Protein AF-A0A1A8KDV1-F1 (afdb_monomer)

Foldseek 3Di:
DADQDDDDFQWKKKWKDFPVNPDDIDIDIDGSPDPDDDDPPDDAQTKMKIKIWTADPVGIDDMDIDIDTHHHDDAWADWDWPDDDPPDIDIDTHGGPHDDD

Organism: Nothobranchius kuhntae (NCBI:txid321403)

Solvent-accessible surface area (backbone atoms only — not comparable to full-atom values): 6243 Å² total; per-residue (Å²): 118,63,81,82,73,88,72,82,48,59,27,32,42,39,35,38,29,44,74,82,60,87,48,76,75,46,73,49,79,44,58,37,91,55,48,66,81,88,86,74,94,69,67,56,62,35,51,29,41,38,36,37,32,37,30,40,96,90,45,77,52,72,71,50,74,52,74,51,68,41,52,44,82,55,69,63,38,78,75,44,79,43,81,73,54,101,88,48,68,45,77,51,62,41,77,39,90,23,88,88,129

pLDDT: mean 91.61, std 6.8, range [59.88, 98.0]

Secondary structure (DSSP, 8-state):
--PPPSS---EEEEEEEETT-SS--EEEEEETT-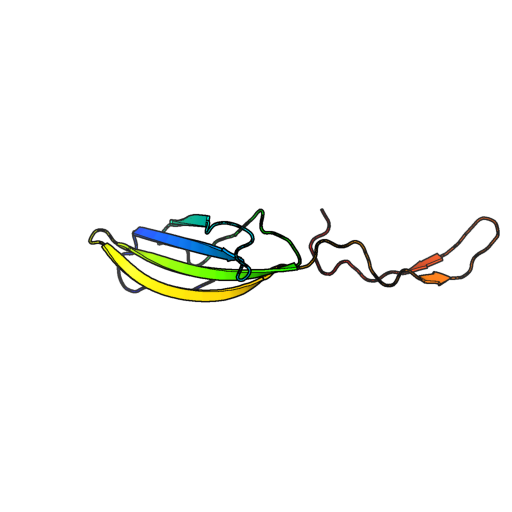S-----SPPTT-EEEEEEEEE-SSSEEEEEEEEEEPPP----EEEEEES--SS--EEEEEPPSSPP-

Radius of gyration: 20.89 Å; Cα contacts (8 Å, |Δi|>4): 187; chains: 1; bounding box: 51×27×60 Å

Mean predicted aligned error: 6.92 Å

InterPro domains:
  IPR003961 Fibronectin type III [PF00041] (1-63)
  IPR003961 Fibronectin type III [PS50853] (1-74)
  IPR003961 Fibronectin type III [cd00063] (1-62)
  IPR013783 Immunoglobulin-like fold [G3DSA:2.60.40.10] (1-75)
  IPR036116 Fibronectin type III superfamily [SSF49265] (1-70)
  IPR036116 Fibronectin type III superfamily [SSF49265] (74-101)
  IPR050991 Extracellular Matrix Regulatory Proteins [PTHR46708] (2-101)

Sequence (101 aa):
RWEAATGPVQQYRVVYAPLTGVRPSESVLVPGSTTTALLSQLLPDTDYNVGVVALYSDGEGPTASDAGKTLPRGGPRNMRVYDPTTTTLSVSWEHAEGPVT

Nearest PDB structures (foldseek):
  2ekj-assembly1_A  TM=8.942E-01  e=1.992E-04  Homo sapiens
  6xax-assembly2_A  TM=7.196E-01  e=1.150E-03  Homo sapiens
  3rzw-assembly2_B  TM=9.011E-01  e=7.377E-03  Homo sapiens
  1q38-assembly1_A  TM=6.619E-01  e=1.348E-03  Homo sapiens
  2ha1-assembly1_A  TM=9.171E-01  e=7.635E-02  Homo sapiens

Structure (mmCIF, N/CA/C/O backbone):
data_AF-A0A1A8KDV1-F1
#
_entry.id   AF-A0A1A8KDV1-F1
#
loop_
_atom_site.group_PDB
_atom_site.id
_atom_site.type_symbol
_atom_site.label_atom_id
_atom_site.label_alt_id
_atom_site.label_comp_id
_atom_site.label_asym_id
_atom_site.label_entity_id
_atom_site.label_seq_id
_atom_site.pdbx_PDB_ins_code
_atom_site.Cartn_x
_atom_site.Cartn_y
_atom_site.Cartn_z
_atom_site.occupancy
_atom_site.B_iso_or_equiv
_atom_site.auth_seq_id
_atom_site.auth_comp_id
_atom_site.auth_asym_id
_atom_site.auth_atom_id
_atom_site.pdbx_PDB_model_num
ATOM 1 N N . ARG A 1 1 ? -5.103 3.555 -0.022 1.00 92.81 1 ARG A N 1
ATOM 2 C CA . ARG A 1 1 ? -6.039 4.519 0.613 1.00 92.81 1 ARG A CA 1
ATOM 3 C C . ARG A 1 1 ? -7.313 3.758 0.928 1.00 92.81 1 ARG A C 1
ATOM 5 O O . ARG A 1 1 ? -7.652 2.900 0.130 1.00 92.81 1 ARG A O 1
ATOM 12 N N . TRP A 1 2 ? -7.981 4.052 2.037 1.00 94.69 2 TRP A N 1
ATOM 13 C CA . TRP A 1 2 ? -9.253 3.429 2.423 1.00 94.69 2 TRP A CA 1
ATOM 14 C C . TRP A 1 2 ? -10.301 4.491 2.788 1.00 94.69 2 TRP A C 1
ATOM 16 O O . TRP A 1 2 ? -10.006 5.688 2.783 1.00 94.69 2 TRP A O 1
ATOM 26 N N . GLU A 1 3 ? -11.527 4.058 3.068 1.00 94.94 3 GLU A N 1
ATOM 27 C CA . GLU A 1 3 ? -12.593 4.908 3.607 1.00 94.94 3 GLU A CA 1
ATOM 28 C C . GLU A 1 3 ? -12.532 4.936 5.136 1.00 94.94 3 GLU A C 1
ATOM 30 O O . GLU A 1 3 ? -12.205 3.934 5.770 1.00 94.94 3 GLU A O 1
ATOM 35 N N . ALA A 1 4 ? -12.822 6.088 5.744 1.00 93.94 4 ALA A N 1
ATOM 36 C CA . ALA A 1 4 ? -12.785 6.213 7.198 1.00 93.94 4 ALA A CA 1
ATOM 37 C C . ALA A 1 4 ? -13.876 5.350 7.854 1.00 93.94 4 ALA A C 1
ATOM 39 O O . ALA A 1 4 ? -15.041 5.409 7.460 1.00 93.94 4 ALA A O 1
ATOM 40 N N . ALA A 1 5 ? -13.505 4.587 8.883 1.00 94.25 5 ALA A N 1
ATOM 41 C CA . ALA A 1 5 ? -14.454 3.837 9.691 1.00 94.25 5 ALA A CA 1
ATOM 42 C C . ALA A 1 5 ? -15.302 4.780 10.562 1.00 94.25 5 ALA A C 1
ATOM 44 O O . ALA A 1 5 ? -14.894 5.891 10.906 1.00 94.25 5 ALA A O 1
ATOM 45 N N . THR A 1 6 ? -16.507 4.340 10.919 1.00 93.06 6 THR A N 1
ATOM 46 C CA . THR A 1 6 ? -17.442 5.135 11.724 1.00 93.06 6 THR A CA 1
ATOM 47 C C . THR A 1 6 ? -16.983 5.232 13.181 1.00 93.06 6 THR A C 1
ATOM 49 O O . THR A 1 6 ? -16.481 4.263 13.744 1.00 93.06 6 THR A O 1
ATOM 52 N N . GLY A 1 7 ? -17.206 6.382 13.821 1.00 93.06 7 GLY A N 1
ATOM 53 C CA . GLY A 1 7 ? -16.918 6.582 15.245 1.00 93.06 7 GLY A CA 1
ATOM 54 C C . GLY A 1 7 ? -15.480 7.035 15.549 1.00 93.06 7 GLY A C 1
ATOM 55 O O . GLY A 1 7 ? -14.719 7.359 14.636 1.00 93.06 7 GLY A O 1
ATOM 56 N N . PRO A 1 8 ? -15.109 7.113 16.840 1.00 94.88 8 PRO A N 1
ATOM 57 C CA . PRO A 1 8 ? -13.831 7.668 17.280 1.00 94.88 8 PRO A CA 1
ATOM 58 C C . PRO A 1 8 ? -12.693 6.645 17.148 1.00 94.88 8 PRO A C 1
ATOM 60 O O . PRO A 1 8 ? -12.268 6.032 18.127 1.00 94.88 8 PRO A O 1
ATOM 63 N N . VAL A 1 9 ? -12.194 6.459 15.925 1.00 96.94 9 VAL A N 1
ATOM 64 C CA . VAL A 1 9 ? -11.028 5.604 15.661 1.00 96.94 9 VAL A CA 1
ATOM 65 C C . VAL A 1 9 ? -9.784 6.210 16.311 1.00 96.94 9 VAL A C 1
ATOM 67 O O . VAL A 1 9 ? -9.435 7.360 16.045 1.00 96.94 9 VAL A O 1
ATOM 70 N N . GLN A 1 10 ? -9.080 5.427 17.127 1.00 96.81 10 GLN A N 1
ATOM 71 C CA . GLN A 1 10 ? -7.817 5.842 17.742 1.00 96.81 10 GLN A CA 1
ATOM 72 C C . GLN A 1 10 ? -6.656 5.658 16.760 1.00 96.81 10 GLN A C 1
ATOM 74 O O . GLN A 1 10 ? -5.839 6.560 16.553 1.00 96.81 10 GLN A O 1
ATOM 79 N N . GLN A 1 11 ? -6.593 4.488 16.122 1.00 97.62 11 GLN A N 1
ATOM 80 C CA . GLN A 1 11 ? -5.540 4.107 15.182 1.00 97.62 11 GLN A CA 1
ATOM 81 C C . GLN A 1 11 ? -6.085 3.170 14.104 1.00 97.62 11 GLN A C 1
ATOM 83 O O . GLN A 1 11 ? -7.103 2.515 14.301 1.00 97.62 11 GLN A O 1
ATOM 88 N N . TYR A 1 12 ? -5.374 3.060 12.987 1.00 97.94 12 TYR A N 1
ATOM 89 C CA . TYR A 1 12 ? -5.549 1.950 12.055 1.00 97.94 12 TYR A CA 1
ATOM 90 C C . TYR A 1 12 ? -4.315 1.056 12.082 1.00 97.94 12 TYR A C 1
ATOM 92 O O . TYR A 1 12 ? -3.184 1.546 12.048 1.00 97.94 12 TYR A O 1
ATOM 100 N N . ARG A 1 13 ? -4.534 -0.259 12.092 1.00 98.00 13 ARG A N 1
ATOM 101 C CA . ARG A 1 13 ? -3.500 -1.259 11.823 1.00 98.00 13 ARG A CA 1
ATOM 102 C C . ARG A 1 13 ? -3.592 -1.671 10.364 1.00 98.00 13 ARG A C 1
ATOM 104 O O . ARG A 1 13 ? -4.594 -2.246 9.953 1.00 98.00 13 ARG A O 1
ATOM 111 N N . VAL A 1 14 ? -2.543 -1.406 9.596 1.00 97.81 14 VAL A N 1
ATOM 112 C CA . VAL A 1 14 ? -2.417 -1.871 8.213 1.00 97.81 14 VAL A CA 1
ATOM 113 C C . VAL A 1 14 ? -1.523 -3.101 8.208 1.00 97.81 14 VAL A C 1
ATOM 115 O O . VAL A 1 14 ? -0.364 -3.009 8.600 1.00 97.81 14 VAL A O 1
ATOM 118 N N . VAL A 1 15 ? -2.053 -4.245 7.795 1.00 96.88 15 VAL A N 1
ATOM 119 C CA . VAL A 1 15 ? -1.356 -5.534 7.716 1.00 96.88 15 VAL A CA 1
ATOM 120 C C . VAL A 1 15 ? -1.133 -5.873 6.249 1.00 96.88 15 VAL A C 1
ATOM 122 O O . VAL A 1 15 ? -2.023 -5.660 5.434 1.00 96.88 15 VAL A O 1
ATOM 125 N N . TYR A 1 16 ? 0.033 -6.392 5.887 1.00 96.50 16 TYR A N 1
ATOM 126 C CA . TYR A 1 16 ? 0.331 -6.750 4.504 1.00 96.50 16 TYR A CA 1
ATOM 127 C C . TYR A 1 16 ? 1.228 -7.982 4.419 1.00 96.50 16 TYR A C 1
ATOM 129 O O . TYR A 1 16 ? 2.105 -8.187 5.256 1.00 96.50 16 TYR A O 1
ATOM 137 N N . ALA A 1 17 ? 1.004 -8.816 3.404 1.00 96.75 17 ALA A N 1
ATOM 138 C CA . ALA A 1 17 ? 1.788 -10.026 3.165 1.00 96.75 17 ALA A CA 1
ATOM 139 C C . ALA A 1 17 ? 1.830 -10.366 1.666 1.00 96.75 17 ALA A C 1
ATOM 141 O O . ALA A 1 17 ? 0.828 -10.138 0.978 1.00 96.75 17 ALA A O 1
ATOM 142 N N . PRO A 1 18 ? 2.936 -10.931 1.142 1.00 97.00 18 PRO A N 1
ATOM 143 C CA . PRO A 1 18 ? 2.948 -11.469 -0.212 1.00 97.00 18 PRO A CA 1
ATOM 144 C C . PRO A 1 18 ? 1.942 -12.612 -0.353 1.00 97.00 18 PRO A C 1
ATOM 146 O O . PRO A 1 18 ? 1.880 -13.490 0.510 1.00 97.00 18 PRO A O 1
ATOM 149 N N . LEU A 1 19 ? 1.231 -12.670 -1.478 1.00 95.06 19 LEU A N 1
ATOM 150 C CA . LEU A 1 19 ? 0.304 -13.770 -1.775 1.00 95.06 19 LEU A CA 1
ATOM 151 C C . LEU A 1 19 ? 1.013 -15.123 -1.911 1.00 95.06 19 LEU A C 1
ATOM 153 O O . LEU A 1 19 ? 0.418 -16.169 -1.676 1.00 95.06 19 LEU A O 1
ATOM 157 N N . THR A 1 20 ? 2.294 -15.106 -2.274 1.00 91.94 20 THR A N 1
ATOM 158 C CA . THR A 1 20 ? 3.115 -16.306 -2.477 1.00 91.94 20 THR A CA 1
ATOM 159 C C . THR A 1 20 ? 3.699 -16.879 -1.182 1.00 91.94 20 THR A C 1
ATOM 161 O O . THR A 1 20 ? 4.311 -17.942 -1.220 1.00 91.94 20 THR A O 1
ATOM 164 N N . GLY A 1 21 ? 3.558 -16.191 -0.039 1.00 88.88 21 GLY A N 1
ATOM 165 C CA . GLY A 1 21 ? 4.099 -16.643 1.251 1.00 88.88 21 GLY A CA 1
ATOM 166 C C . GLY A 1 21 ? 5.625 -16.545 1.388 1.00 88.88 21 GLY A C 1
ATOM 167 O O . GLY A 1 21 ? 6.191 -17.045 2.356 1.00 88.88 21 GLY A O 1
ATOM 168 N N . VAL A 1 22 ? 6.310 -15.882 0.449 1.00 90.12 22 VAL A N 1
ATOM 169 C CA . VAL A 1 22 ? 7.780 -15.718 0.454 1.00 90.12 22 VAL A CA 1
ATOM 170 C C . VAL A 1 22 ? 8.307 -14.837 1.592 1.00 90.12 22 VAL A C 1
ATOM 172 O O . VAL A 1 22 ? 9.507 -14.832 1.866 1.00 90.12 22 VAL A O 1
ATOM 175 N N . ARG A 1 23 ? 7.429 -14.074 2.252 1.00 92.94 23 ARG A N 1
ATOM 176 C CA . ARG A 1 23 ? 7.724 -13.309 3.468 1.00 92.94 23 ARG A CA 1
ATOM 177 C C . ARG A 1 23 ? 6.587 -13.452 4.477 1.00 92.94 23 ARG A C 1
ATOM 179 O O . ARG A 1 23 ? 5.444 -13.653 4.061 1.00 92.94 23 ARG A O 1
ATOM 186 N N . PRO A 1 24 ? 6.889 -13.322 5.781 1.00 93.88 24 PRO A N 1
ATOM 187 C CA . PRO A 1 24 ? 5.858 -13.244 6.805 1.00 93.88 24 PRO A CA 1
ATOM 188 C C . PRO A 1 24 ? 4.977 -12.004 6.615 1.00 93.88 24 PRO A C 1
ATOM 190 O O . PRO A 1 24 ? 5.361 -11.044 5.947 1.00 93.88 24 PRO A O 1
ATOM 193 N N . SER A 1 25 ? 3.801 -12.024 7.238 1.00 94.56 25 SER A N 1
ATOM 194 C CA . SER A 1 25 ? 2.941 -10.848 7.334 1.00 94.56 25 SER A CA 1
ATOM 195 C C . SER A 1 25 ? 3.596 -9.763 8.183 1.00 94.56 25 SER A C 1
ATOM 197 O O . SER A 1 25 ? 4.066 -10.035 9.290 1.00 94.56 25 SER A O 1
ATOM 199 N N . GLU A 1 26 ? 3.548 -8.530 7.703 1.00 96.50 26 GLU A N 1
ATOM 200 C CA . GLU A 1 26 ? 4.045 -7.343 8.389 1.00 96.50 26 GLU A CA 1
ATOM 201 C C . GLU A 1 26 ? 2.881 -6.398 8.713 1.00 96.50 26 GLU A C 1
ATOM 203 O O . GLU A 1 26 ? 1.788 -6.521 8.154 1.00 96.50 26 GLU A O 1
ATOM 208 N N . SER A 1 27 ? 3.082 -5.453 9.637 1.00 96.56 27 SER A N 1
ATOM 209 C CA . SER A 1 27 ? 2.052 -4.458 9.949 1.00 96.56 27 SER A CA 1
ATOM 210 C C . SER A 1 27 ? 2.622 -3.105 10.351 1.00 96.56 27 SER A C 1
ATOM 212 O O . SER A 1 27 ? 3.699 -3.033 10.941 1.00 96.56 27 SER A O 1
ATOM 214 N N . VAL A 1 28 ? 1.873 -2.041 10.067 1.00 97.38 28 VAL A N 1
ATOM 215 C CA . VAL A 1 28 ? 2.154 -0.671 10.507 1.00 97.38 28 VAL A CA 1
ATOM 216 C C . VAL A 1 28 ? 0.934 -0.081 11.210 1.00 97.38 28 VAL A C 1
ATOM 218 O O . VAL A 1 28 ? -0.206 -0.359 10.836 1.00 97.38 28 VAL A O 1
ATOM 221 N N . LEU A 1 29 ? 1.174 0.741 12.231 1.00 97.56 29 LEU A N 1
ATOM 222 C CA . LEU A 1 29 ? 0.136 1.513 12.911 1.00 97.56 29 LEU A CA 1
ATOM 223 C C . LEU A 1 29 ? 0.175 2.954 12.416 1.00 97.56 29 LEU A C 1
ATOM 225 O O . LEU A 1 29 ? 1.241 3.567 12.360 1.00 97.56 29 LEU A O 1
ATOM 229 N N . VAL A 1 30 ? -0.991 3.497 12.082 1.00 97.69 30 VAL A N 1
ATOM 230 C CA . VAL A 1 30 ? -1.147 4.895 11.677 1.00 97.69 30 VAL A CA 1
ATOM 231 C C . VAL A 1 30 ? -2.227 5.585 12.516 1.00 97.69 30 VAL A C 1
ATOM 233 O O . VAL A 1 30 ? -3.128 4.910 13.023 1.00 97.69 30 VAL A O 1
ATOM 236 N N . PRO A 1 31 ? -2.164 6.918 12.691 1.00 97.69 31 PRO A N 1
ATOM 237 C CA . PRO A 1 31 ? -3.183 7.656 13.437 1.00 97.69 31 PRO A CA 1
ATOM 238 C C . PRO A 1 31 ? -4.598 7.458 12.873 1.00 97.69 31 PRO A C 1
ATOM 240 O O . PRO A 1 31 ? -4.778 7.396 11.659 1.00 97.69 31 PRO A O 1
ATOM 243 N N . GLY A 1 32 ? -5.623 7.444 13.731 1.00 96.00 32 GLY A N 1
ATOM 244 C CA . GLY A 1 32 ? -7.028 7.336 13.304 1.00 96.00 32 GLY A CA 1
ATOM 245 C C . GLY A 1 32 ? -7.519 8.499 12.429 1.00 96.00 32 GLY A C 1
ATOM 246 O O . GLY A 1 32 ? -8.546 8.386 11.765 1.00 96.00 32 GLY A O 1
ATOM 247 N N . SER A 1 33 ? -6.766 9.603 12.380 1.00 96.00 33 SER A N 1
ATOM 248 C CA . SER A 1 33 ? -7.032 10.760 11.519 1.00 96.00 33 SER A CA 1
ATOM 249 C C . SER A 1 33 ? -6.563 10.591 10.068 1.00 96.00 33 SER A C 1
ATOM 251 O O . SER A 1 33 ? -6.901 11.434 9.236 1.00 96.00 33 SER A O 1
ATOM 253 N N . THR A 1 34 ? -5.802 9.538 9.736 1.00 95.88 34 THR A N 1
ATOM 254 C CA . THR A 1 34 ? -5.391 9.254 8.352 1.00 95.88 34 THR A CA 1
ATOM 255 C C . THR A 1 34 ? -6.180 8.102 7.740 1.00 95.88 34 THR A C 1
ATOM 257 O O . THR A 1 34 ? -6.615 7.174 8.416 1.00 95.88 34 THR A O 1
ATOM 260 N N . THR A 1 35 ? -6.325 8.151 6.418 1.00 96.00 35 THR A N 1
ATOM 261 C CA . THR A 1 35 ? -6.896 7.078 5.588 1.00 96.00 35 THR A CA 1
ATOM 262 C C . THR A 1 35 ? -5.900 6.562 4.544 1.00 96.00 35 THR A C 1
ATOM 264 O O . THR A 1 35 ? -6.255 5.952 3.525 1.00 96.00 35 THR A O 1
ATOM 267 N N . THR A 1 36 ? -4.617 6.845 4.770 1.00 95.50 36 THR A N 1
ATOM 268 C CA . THR A 1 36 ? -3.503 6.410 3.932 1.00 95.50 36 THR A CA 1
ATOM 269 C C . THR A 1 36 ? -2.338 5.918 4.784 1.00 95.50 36 THR A C 1
ATOM 271 O O . THR A 1 36 ? -2.102 6.390 5.896 1.00 95.50 36 THR A O 1
ATOM 274 N N . ALA A 1 37 ? -1.594 4.963 4.232 1.00 95.25 37 ALA A N 1
ATOM 275 C CA . ALA A 1 37 ? -0.326 4.485 4.756 1.00 95.25 37 ALA A CA 1
ATOM 276 C C . ALA A 1 37 ? 0.620 4.247 3.579 1.00 95.25 37 ALA A C 1
ATOM 278 O O . ALA A 1 37 ? 0.186 3.790 2.518 1.00 95.25 37 ALA A O 1
ATOM 279 N N . LEU A 1 38 ? 1.900 4.560 3.774 1.00 93.69 38 LEU A N 1
ATOM 280 C CA . LEU A 1 38 ? 2.957 4.222 2.832 1.00 93.69 38 LEU A CA 1
ATOM 281 C C . LEU A 1 38 ? 3.635 2.938 3.307 1.00 93.69 38 LEU A C 1
ATOM 283 O O . LEU A 1 38 ? 4.273 2.922 4.357 1.00 93.69 38 LEU A O 1
ATOM 287 N N . LEU A 1 39 ? 3.497 1.873 2.522 1.00 93.44 39 LEU A N 1
ATOM 288 C CA . LEU A 1 39 ? 4.210 0.620 2.745 1.00 93.44 39 LEU A CA 1
ATOM 289 C C . LEU A 1 39 ? 5.534 0.687 1.984 1.00 93.44 39 LEU A C 1
ATOM 291 O O . LEU A 1 39 ? 5.554 0.983 0.789 1.00 93.44 39 LEU A O 1
ATOM 295 N N . SER A 1 40 ? 6.644 0.456 2.677 1.00 90.31 40 SER A N 1
ATOM 296 C CA . SER A 1 40 ? 7.991 0.547 2.106 1.00 90.31 40 SER A CA 1
ATOM 297 C C . SER A 1 40 ? 8.728 -0.782 2.241 1.00 90.31 40 SER A C 1
ATOM 299 O O . SER A 1 40 ? 8.251 -1.691 2.909 1.00 90.31 40 SER A O 1
ATOM 301 N N . GLN A 1 41 ? 9.874 -0.907 1.565 1.00 88.75 41 GLN A N 1
ATOM 302 C CA . GLN A 1 41 ? 10.718 -2.114 1.601 1.00 88.75 41 GLN A CA 1
ATOM 303 C C . GLN A 1 41 ? 10.019 -3.413 1.145 1.00 88.75 41 GLN A C 1
ATOM 305 O O . GLN A 1 41 ? 10.454 -4.515 1.479 1.00 88.75 41 GLN A O 1
ATOM 310 N N . LEU A 1 42 ? 8.980 -3.282 0.31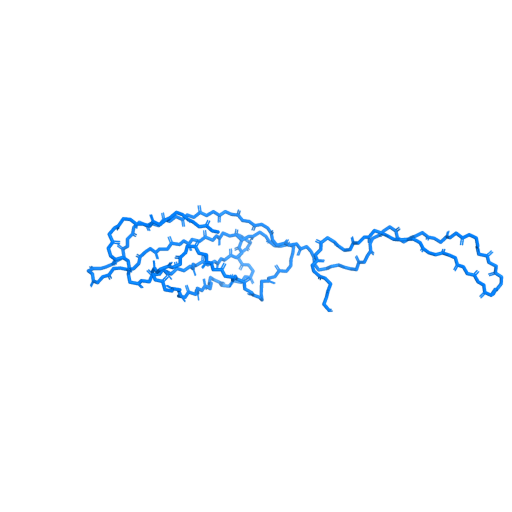7 1.00 92.81 42 LEU A N 1
ATOM 311 C CA . LEU A 1 42 ? 8.310 -4.411 -0.320 1.00 92.81 42 LEU A CA 1
ATOM 312 C C . LEU A 1 42 ? 9.218 -5.077 -1.362 1.00 92.81 42 LEU A C 1
ATOM 314 O O . LEU A 1 42 ? 10.072 -4.430 -1.983 1.00 92.81 42 LEU A O 1
ATOM 318 N N . LEU A 1 43 ? 9.001 -6.374 -1.581 1.00 92.94 43 LEU A N 1
ATOM 319 C CA . LEU A 1 43 ? 9.632 -7.090 -2.681 1.00 92.94 43 LEU A CA 1
ATOM 320 C C . LEU A 1 43 ? 9.111 -6.534 -4.015 1.00 92.94 43 LEU A C 1
ATOM 322 O O . LEU A 1 43 ? 7.910 -6.280 -4.128 1.00 92.94 43 LEU A O 1
ATOM 326 N N . PRO A 1 44 ? 9.987 -6.309 -5.009 1.00 92.00 44 PRO A N 1
ATOM 327 C CA . PRO A 1 44 ? 9.567 -5.881 -6.339 1.00 92.00 44 PRO A CA 1
ATOM 328 C C . PRO A 1 44 ? 8.812 -6.993 -7.074 1.00 92.00 44 PRO A C 1
ATOM 330 O O . PRO A 1 44 ? 8.998 -8.168 -6.765 1.00 92.00 44 PRO A O 1
ATOM 333 N N . ASP A 1 45 ? 8.001 -6.614 -8.062 1.00 91.94 45 ASP A N 1
ATOM 334 C CA . ASP A 1 45 ? 7.240 -7.536 -8.924 1.00 91.94 45 ASP A CA 1
ATOM 335 C C . ASP A 1 45 ? 6.459 -8.619 -8.155 1.00 91.94 45 ASP A C 1
ATOM 337 O O . ASP A 1 4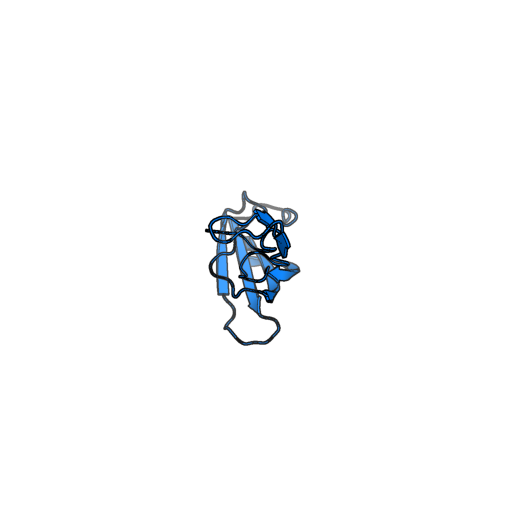5 ? 6.411 -9.783 -8.542 1.00 91.94 45 ASP A O 1
ATOM 341 N N . THR A 1 46 ? 5.884 -8.251 -7.013 1.00 94.75 46 THR A N 1
ATOM 342 C CA . THR A 1 46 ? 5.269 -9.197 -6.080 1.00 94.75 46 THR A CA 1
ATOM 343 C C . THR A 1 46 ? 3.844 -8.769 -5.764 1.00 94.75 46 THR A C 1
ATOM 345 O O . THR A 1 46 ? 3.594 -7.604 -5.447 1.00 94.75 46 THR A O 1
ATOM 348 N N . ASP A 1 47 ? 2.912 -9.717 -5.833 1.00 96.44 47 ASP A N 1
ATOM 349 C CA . ASP A 1 47 ? 1.528 -9.518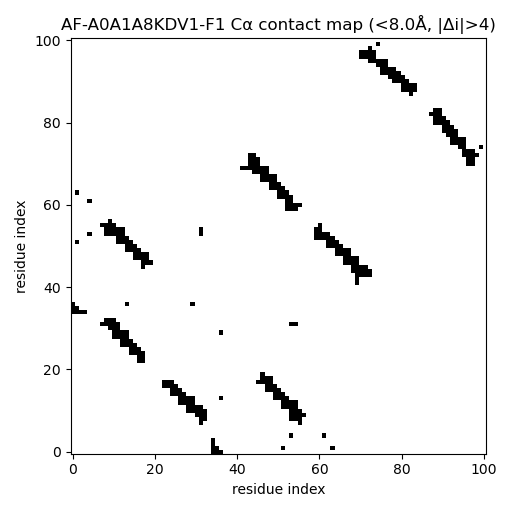 -5.414 1.00 96.44 47 ASP A CA 1
ATOM 350 C C . ASP A 1 47 ? 1.405 -9.583 -3.888 1.00 96.44 47 ASP A C 1
ATOM 352 O O . ASP A 1 47 ? 1.868 -10.530 -3.245 1.00 96.44 47 ASP A O 1
ATOM 356 N N . TYR A 1 48 ? 0.756 -8.578 -3.311 1.00 97.00 48 TYR A N 1
ATOM 357 C CA . TYR A 1 48 ? 0.502 -8.433 -1.885 1.00 97.00 48 TYR A CA 1
ATOM 358 C C . TYR A 1 48 ? -1.001 -8.375 -1.611 1.00 97.00 48 TYR A C 1
ATOM 360 O O . TYR A 1 48 ? -1.749 -7.724 -2.339 1.00 97.00 48 TYR A O 1
ATOM 368 N N . ASN A 1 49 ? -1.426 -8.994 -0.509 1.00 96.75 49 ASN A N 1
ATOM 369 C CA . ASN A 1 49 ? -2.696 -8.668 0.136 1.00 96.75 49 ASN A CA 1
ATOM 370 C C . ASN A 1 49 ? -2.442 -7.616 1.218 1.00 96.75 49 ASN A C 1
ATOM 372 O O . ASN A 1 49 ? -1.479 -7.744 1.981 1.00 96.75 49 ASN A O 1
ATOM 376 N N . VAL A 1 50 ? -3.299 -6.602 1.296 1.00 97.00 50 VAL A N 1
ATOM 377 C CA . VAL A 1 50 ? -3.231 -5.518 2.276 1.00 97.00 50 VAL A CA 1
ATOM 378 C C . VAL A 1 50 ? -4.570 -5.419 2.997 1.00 97.00 50 VAL A C 1
ATOM 380 O O . VAL A 1 50 ? -5.602 -5.217 2.371 1.00 97.00 50 VAL A O 1
ATOM 383 N N . GLY A 1 51 ? -4.552 -5.526 4.321 1.00 96.81 51 GLY A N 1
ATOM 384 C CA . GLY A 1 51 ? -5.703 -5.344 5.199 1.00 96.81 51 GLY A CA 1
ATOM 385 C C . GLY A 1 51 ? -5.555 -4.110 6.084 1.00 96.81 51 GLY A C 1
ATOM 386 O O . GLY A 1 51 ? -4.451 -3.747 6.478 1.00 96.81 51 GLY A O 1
ATOM 387 N N . VAL A 1 52 ? -6.667 -3.473 6.428 1.00 97.94 52 VAL A N 1
ATOM 388 C CA . VAL A 1 52 ? -6.754 -2.327 7.334 1.00 97.94 52 VAL A CA 1
ATOM 389 C C . VAL A 1 52 ? -7.796 -2.635 8.399 1.00 97.94 52 VAL A C 1
ATOM 391 O O . VAL A 1 52 ? -8.942 -2.924 8.066 1.00 97.94 52 VAL A O 1
ATOM 394 N N . VAL A 1 53 ? -7.406 -2.538 9.667 1.00 97.62 53 VAL A N 1
ATOM 395 C CA . VAL A 1 53 ? -8.271 -2.757 10.833 1.00 97.62 53 VAL A CA 1
ATOM 396 C C . VAL A 1 53 ? -8.356 -1.460 11.629 1.00 97.62 53 VAL A C 1
ATOM 398 O O . VAL A 1 53 ? -7.323 -0.884 11.980 1.00 97.62 53 VAL A O 1
ATOM 401 N N . ALA A 1 54 ? -9.570 -0.984 11.908 1.00 97.50 54 ALA A N 1
ATOM 402 C CA . ALA A 1 54 ? -9.780 0.155 12.800 1.00 97.50 54 ALA A CA 1
ATOM 403 C C . ALA A 1 54 ? -9.582 -0.272 14.261 1.00 97.50 54 ALA A C 1
ATOM 405 O O . ALA A 1 54 ? -10.063 -1.324 14.665 1.00 97.50 54 ALA A O 1
ATOM 406 N N . LEU A 1 55 ? -8.890 0.535 15.060 1.00 97.75 55 LEU A N 1
ATOM 407 C CA . LEU A 1 55 ? -8.674 0.293 16.485 1.00 97.75 55 LEU A CA 1
ATOM 408 C C . LEU A 1 55 ? -9.387 1.378 17.294 1.00 97.75 55 LEU A C 1
ATOM 410 O O . LEU A 1 55 ? -9.107 2.572 17.137 1.00 97.75 55 LEU A O 1
ATOM 414 N N . TYR A 1 56 ? -10.291 0.951 18.167 1.00 96.69 56 TYR A N 1
ATOM 415 C CA . TYR A 1 56 ? -11.065 1.783 19.082 1.00 96.69 56 TYR A CA 1
ATOM 416 C C . TYR A 1 56 ? -10.616 1.547 20.529 1.00 96.69 56 TYR A C 1
ATOM 418 O O . TYR A 1 56 ? -9.810 0.663 20.818 1.00 96.69 56 TYR A O 1
ATOM 426 N N . SER A 1 57 ? -11.128 2.347 21.466 1.00 95.69 57 SER A N 1
ATOM 427 C CA . SER A 1 57 ? -10.835 2.176 22.897 1.00 95.69 57 SER A CA 1
ATOM 428 C C . SER A 1 57 ? -11.399 0.880 23.486 1.00 95.69 57 SER A C 1
ATOM 430 O O . SER A 1 57 ? -10.884 0.386 24.484 1.00 95.69 57 SER A O 1
ATOM 432 N N . ASP A 1 58 ? -12.474 0.366 22.896 1.00 94.69 58 ASP A N 1
ATOM 433 C CA . ASP A 1 58 ? -13.222 -0.817 23.318 1.00 94.69 58 ASP A CA 1
ATOM 434 C C . ASP A 1 58 ? -12.889 -2.074 22.499 1.00 94.69 58 ASP A C 1
ATOM 436 O O . ASP A 1 58 ? -13.331 -3.163 22.863 1.00 94.69 58 ASP A O 1
ATOM 440 N N . GLY A 1 59 ? -12.076 -1.962 21.442 1.00 94.38 59 GLY A N 1
ATOM 441 C CA . GLY A 1 59 ? -11.604 -3.118 20.684 1.00 94.38 59 GLY A CA 1
ATOM 442 C C . GLY A 1 59 ? -11.266 -2.840 19.222 1.00 94.38 59 GLY A C 1
ATOM 443 O O . GLY A 1 59 ? -11.054 -1.703 18.799 1.00 94.38 59 GLY A O 1
ATOM 444 N N . GLU A 1 60 ? -11.193 -3.921 18.448 1.00 95.19 60 GLU A N 1
ATOM 445 C CA . GLU A 1 60 ? -10.963 -3.871 17.005 1.00 95.19 60 GLU A CA 1
ATOM 446 C C . GLU A 1 60 ? -12.284 -3.726 16.241 1.00 95.19 60 GLU A C 1
ATOM 448 O O . GLU A 1 60 ? -13.319 -4.282 16.605 1.00 95.19 60 GLU A O 1
ATOM 453 N N . GLY A 1 61 ? -12.229 -2.944 15.173 1.00 92.06 61 GLY A N 1
ATOM 454 C CA . GLY A 1 61 ? -13.341 -2.625 14.304 1.00 92.06 61 GLY A CA 1
ATOM 455 C C . GLY A 1 61 ? -13.437 -3.482 13.049 1.00 92.06 61 GLY A C 1
ATOM 456 O O . GLY A 1 61 ? -12.718 -4.469 12.881 1.00 92.06 61 GL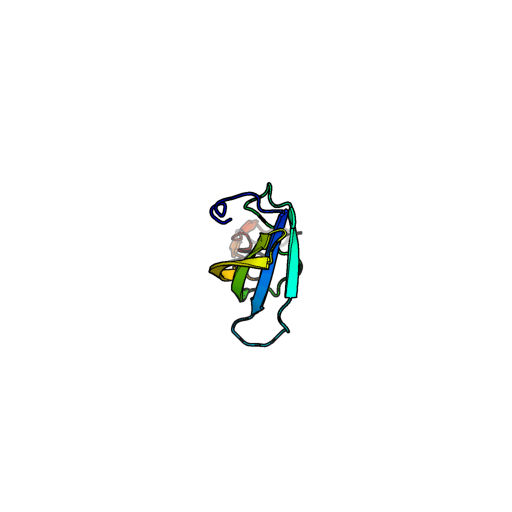Y A O 1
ATOM 457 N N . PRO A 1 62 ? -14.292 -3.052 12.105 1.00 87.69 62 PRO A N 1
ATOM 458 C CA . PRO A 1 62 ? -14.362 -3.646 10.781 1.00 87.69 62 PRO A CA 1
ATOM 459 C C . PRO A 1 62 ? -12.998 -3.652 10.085 1.00 87.69 62 PRO A C 1
ATOM 461 O O . PRO A 1 62 ? -12.198 -2.721 10.223 1.00 87.69 62 PRO A O 1
ATOM 464 N N . THR A 1 63 ? -12.767 -4.706 9.306 1.00 90.81 63 THR A N 1
ATOM 465 C CA . THR A 1 63 ? -11.574 -4.858 8.471 1.00 90.81 63 THR A CA 1
ATOM 466 C C . THR A 1 63 ? -11.931 -4.616 7.009 1.00 90.81 63 THR A C 1
ATOM 468 O O . THR A 1 63 ? -12.937 -5.131 6.525 1.00 90.81 63 THR A O 1
ATOM 471 N N . ALA A 1 64 ? -11.090 -3.868 6.300 1.00 92.44 64 ALA A N 1
ATOM 472 C CA . ALA A 1 64 ? -11.127 -3.746 4.845 1.00 92.44 64 ALA A CA 1
ATOM 473 C C . ALA A 1 64 ? -9.848 -4.342 4.256 1.00 92.44 64 ALA A C 1
ATOM 475 O O . ALA A 1 64 ? -8.779 -4.177 4.837 1.00 92.44 64 ALA A O 1
ATOM 476 N N . SER A 1 65 ? -9.931 -5.017 3.114 1.00 94.31 65 SER A N 1
ATOM 477 C CA . SER A 1 65 ? -8.762 -5.609 2.459 1.00 94.31 65 SER A CA 1
ATOM 478 C C . SER A 1 65 ? -8.800 -5.410 0.955 1.00 94.31 65 SER A C 1
ATOM 480 O O . SER A 1 65 ? -9.878 -5.455 0.365 1.00 94.31 65 SER A O 1
ATOM 482 N N . ASP A 1 66 ? -7.630 -5.249 0.351 1.00 92.25 66 ASP A N 1
ATOM 483 C CA . ASP A 1 66 ? -7.456 -5.165 -1.094 1.00 92.25 66 ASP A CA 1
ATOM 484 C C . ASP A 1 66 ? -6.114 -5.785 -1.519 1.00 92.25 66 ASP A C 1
ATOM 486 O O . ASP A 1 66 ? -5.189 -5.915 -0.712 1.00 92.25 66 ASP A O 1
ATOM 490 N N . ALA A 1 67 ? -6.002 -6.166 -2.789 1.00 92.69 67 ALA A N 1
ATOM 491 C CA . ALA A 1 67 ? -4.791 -6.739 -3.361 1.00 92.69 67 ALA A CA 1
ATOM 492 C C . ALA A 1 67 ? -4.096 -5.748 -4.300 1.00 92.69 67 ALA A C 1
ATOM 494 O O . ALA A 1 67 ? -4.730 -4.972 -5.011 1.00 92.69 67 ALA A O 1
ATOM 495 N N . GLY A 1 68 ? -2.767 -5.794 -4.338 1.00 90.88 68 GLY A N 1
ATOM 496 C CA . GLY A 1 68 ? -1.981 -4.954 -5.234 1.00 90.88 68 GLY A CA 1
ATOM 497 C C . GLY A 1 68 ? -0.634 -5.569 -5.566 1.00 90.88 68 GLY A C 1
ATOM 498 O O . GLY A 1 68 ? -0.069 -6.320 -4.771 1.00 90.88 68 GLY A O 1
ATOM 499 N N . LYS A 1 69 ? -0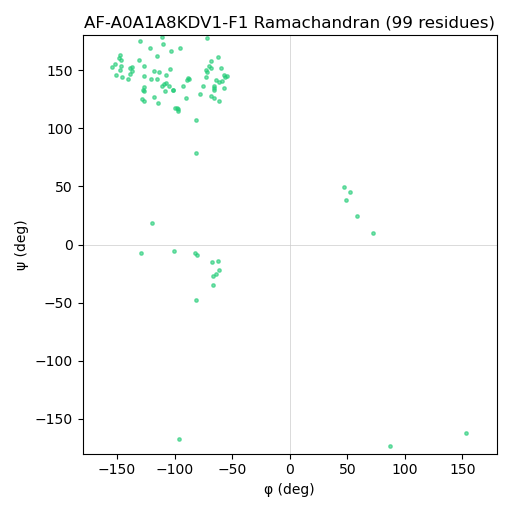.101 -5.223 -6.738 1.00 92.75 69 LYS A N 1
ATOM 500 C CA . LYS A 1 69 ? 1.203 -5.694 -7.202 1.00 92.75 69 LYS A CA 1
ATOM 501 C C . LYS A 1 69 ? 2.230 -4.572 -7.159 1.00 92.75 69 LYS A C 1
ATOM 503 O O . LYS A 1 69 ? 1.973 -3.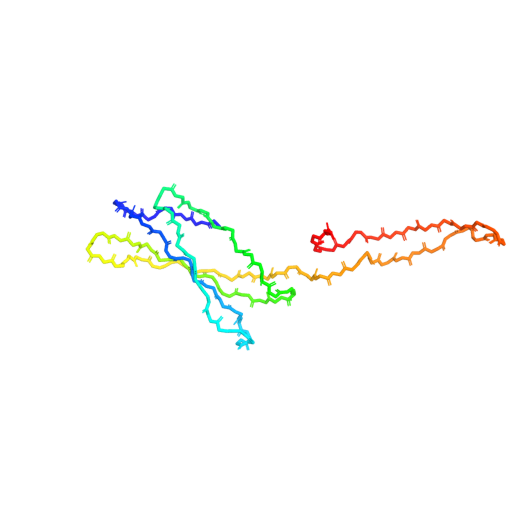465 -7.634 1.00 92.75 69 LYS A O 1
ATOM 508 N N . THR A 1 70 ? 3.402 -4.848 -6.597 1.00 91.75 70 THR A N 1
ATOM 509 C CA . THR A 1 70 ? 4.532 -3.919 -6.671 1.00 91.75 70 THR A CA 1
ATOM 510 C C . THR A 1 70 ? 5.127 -3.906 -8.073 1.00 91.75 70 THR A C 1
ATOM 512 O O . THR A 1 70 ? 5.115 -4.900 -8.796 1.00 91.75 70 THR A O 1
ATOM 515 N N . LEU A 1 71 ? 5.687 -2.765 -8.461 1.00 88.75 71 LEU A N 1
ATOM 516 C CA . LEU A 1 71 ? 6.358 -2.635 -9.748 1.00 88.75 71 LEU A CA 1
ATOM 517 C C . LEU A 1 71 ? 7.690 -3.405 -9.737 1.00 88.75 71 LEU A C 1
ATOM 519 O O . LEU A 1 71 ? 8.341 -3.508 -8.686 1.00 88.75 71 LEU A O 1
ATOM 523 N N . PRO A 1 72 ? 8.128 -3.941 -10.886 1.00 85.69 72 PRO A N 1
ATOM 524 C CA . PRO A 1 72 ? 9.442 -4.551 -10.994 1.00 85.69 72 PRO A CA 1
ATOM 525 C C . PRO A 1 72 ? 10.542 -3.511 -10.770 1.00 85.69 72 PRO A C 1
ATOM 527 O O . PRO A 1 72 ? 10.471 -2.377 -11.247 1.00 85.69 72 PRO A O 1
ATOM 530 N N . ARG A 1 73 ? 11.611 -3.919 -10.081 1.00 81.06 73 ARG A N 1
ATOM 531 C CA . ARG A 1 73 ? 12.876 -3.177 -10.084 1.00 81.06 73 ARG A CA 1
ATOM 532 C C . ARG A 1 73 ? 13.622 -3.568 -11.348 1.00 81.06 73 ARG A C 1
ATOM 534 O O . ARG A 1 73 ? 14.121 -4.683 -11.449 1.00 81.06 73 ARG A O 1
ATOM 541 N N . GLY A 1 74 ? 13.669 -2.663 -12.313 1.00 76.06 74 GLY A N 1
ATOM 542 C CA . GLY A 1 74 ? 14.349 -2.894 -13.578 1.00 76.06 74 GLY A CA 1
ATOM 543 C C . GLY A 1 74 ? 14.967 -1.615 -14.111 1.00 76.06 74 GLY A C 1
ATOM 544 O O . GLY A 1 74 ? 14.503 -0.521 -13.805 1.00 76.06 74 GLY A O 1
ATOM 545 N N . GLY A 1 75 ? 16.025 -1.773 -14.900 1.00 77.69 75 GLY A N 1
ATOM 546 C CA . GLY A 1 75 ? 16.575 -0.683 -15.689 1.00 77.69 75 GLY A CA 1
ATOM 547 C C . GLY A 1 75 ? 15.669 -0.321 -16.870 1.00 77.69 75 GLY A C 1
ATOM 548 O O . GLY A 1 75 ? 14.641 -0.970 -17.101 1.00 77.69 75 GLY A O 1
ATOM 549 N N . PRO A 1 76 ? 16.056 0.708 -17.632 1.00 78.25 76 PRO A N 1
ATOM 550 C CA . PRO A 1 76 ? 15.354 1.075 -18.846 1.00 78.25 76 PRO A CA 1
ATOM 551 C C . PRO A 1 76 ? 15.267 -0.095 -19.831 1.00 78.25 76 PRO A C 1
ATOM 553 O O . PRO A 1 76 ? 16.186 -0.912 -19.944 1.00 78.25 76 PRO A O 1
ATOM 556 N N . ARG A 1 77 ? 14.139 -0.179 -20.533 1.00 84.56 77 ARG A N 1
ATOM 557 C CA . ARG A 1 77 ? 13.844 -1.254 -21.487 1.00 84.56 77 ARG A CA 1
ATOM 558 C C . ARG A 1 77 ? 14.030 -0.762 -22.915 1.00 84.56 77 ARG A C 1
ATOM 560 O O . ARG A 1 77 ? 14.161 0.433 -23.156 1.00 84.56 77 ARG A O 1
ATOM 567 N N . ASN A 1 78 ? 14.063 -1.690 -23.868 1.00 86.06 78 ASN A N 1
ATOM 568 C CA . ASN A 1 78 ? 14.083 -1.376 -25.299 1.00 86.06 78 ASN A CA 1
ATOM 569 C C . ASN A 1 78 ? 15.192 -0.389 -25.706 1.00 86.06 78 ASN A C 1
ATOM 571 O O . ASN A 1 78 ? 14.959 0.541 -26.477 1.00 86.06 78 ASN A O 1
ATOM 575 N N . MET A 1 79 ? 16.410 -0.609 -25.197 1.00 88.44 79 MET A N 1
ATOM 576 C CA . MET A 1 79 ? 17.583 0.137 -25.647 1.00 88.44 79 MET A CA 1
ATOM 577 C C . MET A 1 79 ? 17.812 -0.120 -27.134 1.00 88.44 79 MET A C 1
ATOM 579 O O . MET A 1 79 ? 17.962 -1.263 -27.569 1.00 88.44 79 MET A O 1
ATOM 583 N N . ARG A 1 80 ? 17.847 0.954 -27.912 1.00 91.50 80 ARG A N 1
ATOM 584 C CA . ARG A 1 80 ? 18.114 0.920 -29.345 1.00 91.50 80 ARG A CA 1
ATOM 585 C C . ARG A 1 80 ? 19.228 1.893 -29.659 1.00 91.50 80 ARG A C 1
ATOM 587 O O . ARG A 1 80 ? 19.207 3.029 -29.190 1.00 91.50 80 ARG A O 1
ATOM 594 N N . VAL A 1 81 ? 20.187 1.420 -30.442 1.00 88.56 81 VAL A N 1
ATOM 595 C CA . VAL A 1 81 ? 21.324 2.206 -30.914 1.00 88.56 81 VAL A CA 1
ATOM 596 C C . VAL A 1 81 ? 21.048 2.628 -32.351 1.00 88.56 81 VAL A C 1
ATOM 598 O O . VAL A 1 81 ? 20.659 1.796 -33.170 1.00 88.56 81 VAL A O 1
ATOM 601 N N . TYR A 1 82 ? 21.267 3.902 -32.653 1.00 90.69 82 TYR A N 1
ATOM 602 C CA . TYR A 1 82 ? 21.135 4.475 -33.990 1.00 90.69 82 TYR A CA 1
ATOM 603 C C . TYR A 1 82 ? 22.373 5.292 -34.339 1.00 90.69 82 TYR A C 1
ATOM 605 O O . TYR A 1 82 ? 23.119 5.722 -33.454 1.00 90.69 82 TYR A O 1
ATOM 613 N N . ASP A 1 83 ? 22.575 5.483 -35.640 1.00 89.88 83 ASP A N 1
ATOM 614 C CA . ASP A 1 83 ? 23.656 6.279 -36.222 1.00 89.88 83 ASP A CA 1
ATOM 615 C C . ASP A 1 83 ? 25.052 5.989 -35.629 1.00 89.88 83 ASP A C 1
ATOM 617 O O . ASP A 1 83 ? 25.757 6.920 -35.225 1.00 89.88 83 ASP A O 1
ATOM 621 N N . PRO A 1 84 ? 25.477 4.709 -35.527 1.00 86.75 84 PRO A N 1
ATOM 622 C CA . PRO A 1 84 ? 26.801 4.403 -35.014 1.00 86.75 84 PRO A CA 1
ATOM 623 C C . PRO A 1 84 ? 27.876 4.872 -36.004 1.00 86.75 84 PRO A C 1
ATOM 625 O O . PRO A 1 84 ? 27.875 4.510 -37.181 1.00 86.75 84 PRO A O 1
ATOM 628 N N . THR A 1 85 ? 28.833 5.640 -35.502 1.00 91.38 85 THR A N 1
ATOM 629 C CA . THR A 1 85 ? 30.122 5.910 -36.142 1.00 91.38 85 THR A CA 1
ATOM 630 C C . THR A 1 85 ? 31.235 5.233 -35.338 1.00 91.38 85 THR A C 1
ATOM 632 O O . THR A 1 85 ? 30.993 4.636 -34.289 1.00 91.38 85 THR A O 1
ATOM 635 N N . THR A 1 86 ? 32.484 5.342 -35.796 1.00 90.50 86 THR A N 1
ATOM 636 C CA . THR A 1 86 ? 33.643 4.813 -35.058 1.00 90.50 86 THR A CA 1
ATOM 637 C C . THR A 1 86 ? 33.818 5.465 -33.678 1.00 90.50 86 THR A C 1
ATOM 639 O O . THR A 1 86 ? 34.454 4.874 -32.809 1.00 90.50 86 THR A O 1
ATOM 642 N N . THR A 1 87 ? 33.277 6.670 -33.457 1.00 91.31 87 THR A N 1
ATOM 643 C CA . THR A 1 87 ? 33.479 7.441 -32.215 1.00 91.31 87 THR A CA 1
ATOM 644 C C . THR A 1 87 ? 32.195 7.947 -31.562 1.00 91.31 87 THR A C 1
ATOM 646 O O . THR A 1 87 ? 32.252 8.468 -30.450 1.00 91.31 87 THR A O 1
ATOM 649 N N . THR A 1 88 ? 31.038 7.804 -32.208 1.00 89.50 88 THR A N 1
ATOM 650 C CA . THR A 1 88 ? 29.758 8.315 -31.703 1.00 89.50 88 THR A CA 1
ATOM 651 C C . THR A 1 88 ? 28.639 7.321 -31.940 1.00 89.50 88 THR A C 1
ATOM 653 O O . THR A 1 88 ? 28.658 6.567 -32.904 1.00 89.50 88 THR A O 1
ATOM 656 N N . LEU A 1 89 ? 27.625 7.357 -31.088 1.00 91.50 89 LEU A N 1
ATOM 657 C CA . LEU A 1 89 ? 26.376 6.640 -31.293 1.00 91.50 89 LEU A CA 1
ATOM 658 C C . LEU A 1 89 ? 25.244 7.391 -30.594 1.00 91.50 89 LEU A C 1
ATOM 660 O O . LEU A 1 89 ? 25.489 8.120 -29.629 1.00 91.50 89 LEU A O 1
ATOM 664 N N . SER A 1 90 ? 24.020 7.191 -31.069 1.00 93.12 90 SER A N 1
ATOM 665 C CA . SER A 1 90 ? 22.799 7.692 -30.438 1.00 93.12 90 SER A CA 1
ATOM 666 C C . SER A 1 90 ? 22.048 6.531 -29.796 1.00 93.12 90 SER A C 1
ATOM 668 O O . SER A 1 90 ? 21.950 5.459 -30.390 1.00 93.12 90 SER A O 1
ATOM 670 N N . VAL A 1 91 ? 21.492 6.724 -28.596 1.00 90.62 91 VAL A N 1
ATOM 671 C CA . VAL A 1 91 ? 20.716 5.686 -27.892 1.00 90.62 91 VAL A CA 1
ATOM 672 C C . VAL A 1 91 ? 19.347 6.223 -27.502 1.00 90.62 91 VAL A C 1
ATOM 674 O O . VAL A 1 91 ? 19.247 7.321 -26.962 1.00 90.62 91 VAL A O 1
ATOM 677 N N . SER A 1 92 ? 18.302 5.426 -27.726 1.00 91.88 92 SER A N 1
ATOM 678 C CA . SER A 1 92 ? 16.980 5.628 -27.121 1.00 91.88 92 SER A CA 1
ATOM 679 C C . SER A 1 92 ? 16.620 4.442 -26.240 1.00 91.88 92 SER A C 1
ATOM 681 O O . SER A 1 92 ? 16.965 3.310 -26.578 1.00 91.88 92 SER A O 1
ATOM 683 N N . TRP A 1 93 ? 15.854 4.667 -25.181 1.00 91.50 93 TRP A N 1
ATOM 684 C CA . TRP A 1 93 ? 15.299 3.606 -24.346 1.00 91.50 93 TRP A CA 1
ATOM 685 C C . TRP A 1 93 ? 13.937 4.016 -23.786 1.00 91.50 93 TRP A C 1
ATOM 687 O O . TRP A 1 93 ? 13.587 5.194 -23.754 1.00 91.50 93 TRP A O 1
ATOM 697 N N . GLU A 1 94 ? 13.182 3.033 -23.316 1.00 89.50 94 GLU A N 1
ATOM 698 C CA . GLU A 1 94 ? 11.965 3.222 -22.536 1.00 89.50 94 GLU A CA 1
ATOM 699 C C . GLU A 1 94 ? 12.302 3.303 -21.047 1.00 89.50 94 GLU A C 1
ATOM 701 O O . GLU A 1 94 ? 13.174 2.584 -20.548 1.00 89.50 94 GLU A O 1
ATOM 706 N N . HIS A 1 95 ? 11.610 4.183 -20.326 1.00 83.06 95 HIS A N 1
ATOM 707 C CA . HIS A 1 95 ? 11.796 4.338 -18.886 1.00 83.06 95 HIS A CA 1
ATOM 708 C C . HIS A 1 95 ? 11.492 3.035 -18.133 1.00 83.06 95 HIS A C 1
ATOM 710 O O . HIS A 1 95 ? 10.686 2.213 -18.566 1.00 83.06 95 HIS A O 1
ATOM 716 N N . ALA A 1 96 ? 12.148 2.856 -16.986 1.00 82.50 96 ALA A N 1
ATOM 717 C CA . ALA A 1 96 ? 11.825 1.768 -16.077 1.00 82.50 96 ALA A CA 1
ATOM 718 C C . ALA A 1 96 ? 10.358 1.863 -15.625 1.00 82.50 96 ALA A C 1
ATOM 720 O O . ALA A 1 96 ? 9.861 2.953 -15.348 1.00 82.50 96 ALA A O 1
ATOM 721 N N . GLU A 1 97 ? 9.682 0.718 -15.522 1.00 80.19 97 GLU A N 1
ATOM 722 C CA . GLU A 1 97 ? 8.312 0.660 -14.993 1.00 80.19 97 GLU A CA 1
ATOM 723 C C . GLU A 1 97 ? 8.259 1.021 -13.504 1.00 80.19 97 GLU A C 1
ATOM 725 O O . GLU A 1 97 ? 7.289 1.621 -13.054 1.00 80.19 97 GLU A O 1
ATOM 730 N N . GLY A 1 98 ? 9.289 0.648 -12.737 1.00 77.38 98 GLY A N 1
ATOM 731 C CA . GLY A 1 98 ? 9.418 0.967 -11.316 1.00 77.38 98 GLY A CA 1
ATOM 732 C C . GLY A 1 98 ? 10.253 2.228 -11.044 1.00 77.38 98 GLY A C 1
ATOM 733 O O . GLY A 1 98 ? 10.928 2.734 -11.942 1.00 77.38 98 GLY A O 1
ATOM 734 N N . PRO A 1 99 ? 10.253 2.734 -9.795 1.00 71.75 99 PRO A N 1
ATOM 735 C CA . PRO A 1 99 ? 11.043 3.901 -9.405 1.00 71.75 99 PRO A CA 1
ATOM 736 C C . PRO A 1 99 ? 12.543 3.710 -9.676 1.00 71.75 99 PRO A C 1
ATOM 738 O O . PRO A 1 99 ? 13.112 2.678 -9.314 1.00 71.75 99 PRO A O 1
ATOM 741 N N . VAL A 1 100 ? 13.182 4.728 -10.259 1.00 64.12 100 VAL A N 1
ATOM 742 C CA . VAL A 1 100 ? 14.641 4.808 -10.433 1.00 64.12 100 VAL A CA 1
ATOM 743 C C . VAL A 1 100 ? 15.189 5.677 -9.300 1.00 64.12 100 VAL A C 1
ATOM 745 O O . VAL A 1 100 ? 14.798 6.838 -9.187 1.00 64.12 100 VAL A O 1
ATOM 748 N N . TH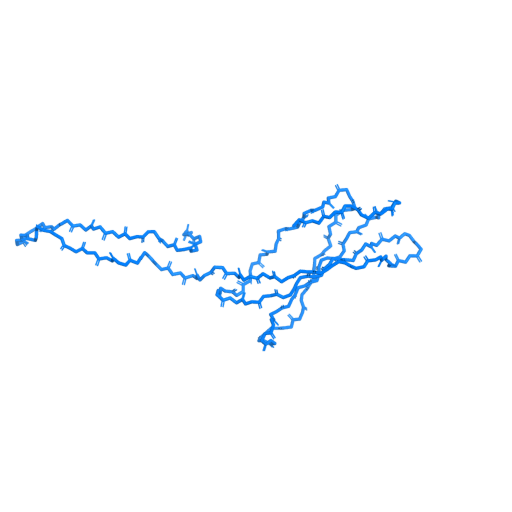R A 1 101 ? 16.032 5.109 -8.437 1.00 59.88 101 THR A N 1
ATOM 749 C CA . THR A 1 101 ? 16.646 5.788 -7.278 1.00 59.88 101 THR A CA 1
ATOM 750 C C . THR A 1 101 ? 18.153 5.745 -7.361 1.00 59.88 101 THR A C 1
ATOM 752 O O . THR A 1 101 ? 18.650 4.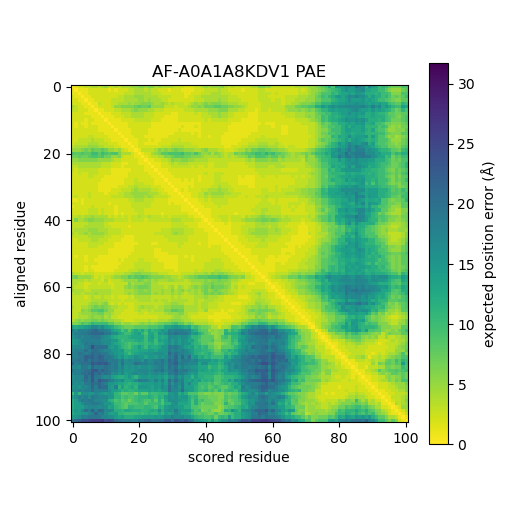644 -7.691 1.00 59.88 101 THR A O 1
#